Protein AF-A0A3R9S5G1-F1 (afdb_monomer)

Sequence (170 aa):
MTEALTVLGGITAEQFLTEYWQKKPLLVRNAMPEIVGMLEPNDVKELALEDHVTARLIRQKDKNPNEWHVKSSPLTKGDFQKLPKLWTLLVQAVDHYSFDIAELWKKFPFIPQWRRDDIMVSYAPKGGSVGKHFDFYDVFLVQGYGHRRWQLGQMCDASTEFVPNQPLKL

pLDDT: mean 93.71, std 6.05, range [59.12, 98.38]

Radius of gyration: 17.28 Å; Cα contacts (8 Å, |Δi|>4): 231; chains: 1; bounding box: 40×27×51 Å

Structure (mmCIF, N/CA/C/O backbone):
data_AF-A0A3R9S5G1-F1
#
_entry.id   AF-A0A3R9S5G1-F1
#
loop_
_atom_site.group_PDB
_atom_site.id
_atom_site.type_symbol
_atom_site.label_atom_id
_atom_site.label_alt_id
_atom_site.label_comp_id
_atom_site.label_asym_id
_atom_site.label_entity_id
_atom_site.label_seq_id
_atom_site.pdbx_PDB_ins_code
_atom_site.Cartn_x
_atom_site.Cartn_y
_atom_site.Cartn_z
_atom_site.occupancy
_atom_site.B_iso_or_equiv
_atom_site.auth_seq_id
_atom_site.auth_comp_id
_atom_site.auth_asym_id
_atom_site.auth_atom_id
_atom_site.pdbx_PDB_model_num
ATOM 1 N N . MET A 1 1 ? -13.506 -1.877 23.856 1.00 62.59 1 MET A N 1
ATOM 2 C CA . MET A 1 1 ? -12.635 -0.778 23.389 1.00 62.59 1 MET A CA 1
ATOM 3 C C . MET A 1 1 ? -13.453 0.483 23.137 1.00 62.59 1 MET A C 1
ATOM 5 O O . MET A 1 1 ? -13.544 0.965 22.022 1.00 62.59 1 MET A O 1
ATOM 9 N N . THR A 1 2 ? -13.975 1.086 24.205 1.00 78.62 2 THR A N 1
ATOM 10 C CA . THR A 1 2 ? -14.805 2.304 24.141 1.00 78.62 2 THR A CA 1
ATOM 11 C C . THR A 1 2 ? -14.031 3.582 23.799 1.00 78.62 2 THR A C 1
ATOM 13 O O . THR A 1 2 ? -14.627 4.653 23.748 1.00 78.62 2 THR A O 1
ATOM 16 N N . GLU A 1 3 ? -1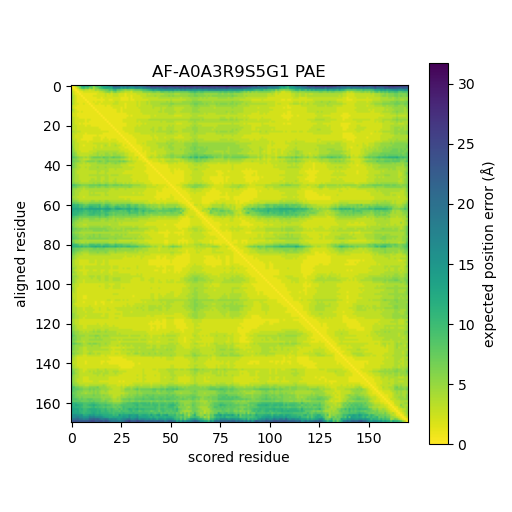2.714 3.501 23.610 1.00 89.75 3 GLU A N 1
ATOM 17 C CA . GLU A 1 3 ? -11.875 4.647 23.277 1.00 89.75 3 GLU A CA 1
ATOM 18 C C . GLU A 1 3 ? -11.891 4.909 21.766 1.00 89.75 3 GLU A C 1
ATOM 20 O O . GLU A 1 3 ? -11.826 3.988 20.947 1.00 89.75 3 GLU A O 1
ATOM 25 N N . ALA A 1 4 ? -11.996 6.185 21.406 1.00 93.06 4 ALA A N 1
ATOM 26 C CA . ALA A 1 4 ? -11.914 6.639 20.029 1.00 93.06 4 ALA A CA 1
ATOM 27 C C . ALA A 1 4 ? -10.498 6.427 19.480 1.00 93.06 4 ALA A C 1
ATOM 29 O O . ALA A 1 4 ? -9.515 6.803 20.116 1.00 93.06 4 ALA A O 1
ATOM 30 N N . LEU A 1 5 ? -10.387 5.865 18.276 1.00 95.44 5 LEU A N 1
ATOM 31 C CA . LEU A 1 5 ? -9.094 5.594 17.651 1.00 95.44 5 LEU A CA 1
ATOM 32 C C . LEU A 1 5 ? -8.822 6.584 16.519 1.00 95.44 5 LEU A C 1
ATOM 34 O O . LEU A 1 5 ? -9.607 6.708 15.576 1.00 95.44 5 LEU A O 1
ATOM 38 N N . THR A 1 6 ? -7.667 7.253 16.566 1.00 94.12 6 THR A N 1
ATOM 39 C CA . THR A 1 6 ? -7.241 8.210 15.527 1.00 94.12 6 THR A CA 1
ATOM 40 C C . THR A 1 6 ? -7.171 7.563 14.146 1.00 94.12 6 THR A C 1
ATOM 42 O O . THR A 1 6 ? -7.627 8.159 13.171 1.00 94.12 6 THR A O 1
ATOM 45 N N . VAL A 1 7 ? -6.699 6.311 14.057 1.00 95.94 7 VAL A N 1
ATOM 46 C CA . VAL A 1 7 ? -6.634 5.572 12.782 1.00 95.94 7 VAL A CA 1
ATOM 47 C C . VAL A 1 7 ? -8.006 5.283 12.167 1.00 95.94 7 VAL A C 1
ATOM 49 O O . VAL A 1 7 ? -8.098 5.010 10.974 1.00 95.94 7 VAL A O 1
ATOM 52 N N . LEU A 1 8 ? -9.074 5.390 12.962 1.00 97.38 8 LEU A N 1
ATOM 53 C CA . LEU A 1 8 ? -10.463 5.248 12.530 1.00 97.38 8 LEU A CA 1
ATOM 54 C C . LEU A 1 8 ? -11.183 6.602 12.401 1.00 97.38 8 LEU A C 1
ATOM 56 O O . LEU A 1 8 ? -12.374 6.643 12.116 1.00 97.38 8 LEU A O 1
ATOM 60 N N . GLY A 1 9 ? -10.484 7.724 12.590 1.00 95.75 9 GLY A N 1
ATOM 61 C CA . GLY A 1 9 ? -11.076 9.059 12.483 1.00 95.75 9 GLY A CA 1
ATOM 62 C C . GLY A 1 9 ? -11.917 9.462 13.690 1.00 95.75 9 GLY A C 1
ATOM 63 O O . GLY A 1 9 ? -12.834 10.265 13.546 1.00 95.75 9 GLY A O 1
ATOM 64 N N . GLY A 1 10 ? -11.615 8.913 14.869 1.00 95.75 10 GLY A N 1
ATOM 65 C CA . GLY A 1 10 ? -12.278 9.279 16.122 1.00 95.75 10 GLY A CA 1
ATOM 66 C C . GLY A 1 10 ? -13.523 8.455 16.462 1.00 95.75 10 GLY A C 1
ATOM 67 O O . GLY A 1 10 ? -14.193 8.767 17.441 1.00 95.75 10 GLY A O 1
ATOM 68 N N . ILE A 1 11 ? -13.826 7.399 15.699 1.00 97.44 11 ILE A N 1
ATOM 69 C CA . ILE A 1 11 ? -14.819 6.387 16.096 1.00 97.44 11 ILE A CA 1
ATOM 70 C C . ILE A 1 11 ? -14.158 5.283 16.925 1.00 97.44 11 ILE A C 1
ATOM 72 O O . ILE A 1 11 ? -12.937 5.087 16.870 1.00 97.44 11 ILE A O 1
ATOM 76 N N . THR A 1 12 ? -14.961 4.550 17.695 1.00 97.69 12 THR A N 1
ATOM 77 C CA . THR A 1 12 ? -14.460 3.396 18.451 1.00 97.69 12 THR A CA 1
ATOM 78 C C . THR A 1 12 ? -14.262 2.182 17.547 1.00 97.69 12 THR A C 1
ATOM 80 O O . THR A 1 12 ? -14.821 2.081 16.448 1.00 97.69 12 THR A O 1
ATOM 83 N N . ALA A 1 13 ? -13.494 1.211 18.035 1.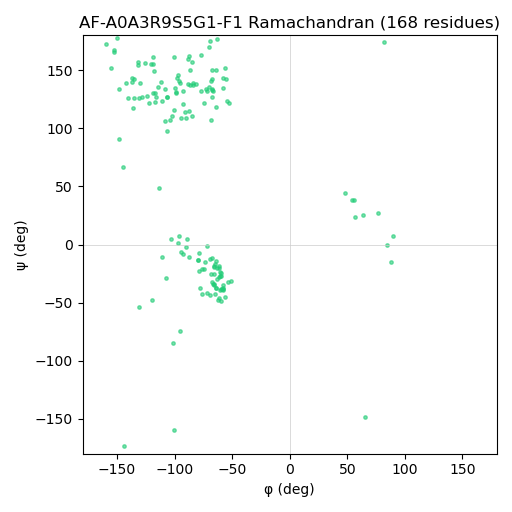00 97.44 13 ALA A N 1
ATOM 84 C CA . ALA A 1 13 ? -13.345 -0.069 17.357 1.00 97.44 13 ALA A CA 1
ATOM 85 C C . ALA A 1 13 ? -14.690 -0.805 17.189 1.00 97.44 13 ALA A C 1
ATOM 87 O O . ALA A 1 13 ? -14.929 -1.396 16.140 1.00 97.44 13 ALA A O 1
ATOM 88 N N . GLU A 1 14 ? -15.594 -0.752 18.175 1.00 97.56 14 GLU A N 1
ATOM 89 C CA . GLU A 1 14 ? -16.915 -1.393 18.075 1.00 97.56 14 GLU A CA 1
ATOM 90 C C . GLU A 1 14 ? -17.766 -0.763 16.980 1.00 97.56 14 GLU A C 1
ATOM 92 O O . GLU A 1 14 ? -18.406 -1.488 16.219 1.00 97.56 14 GLU A O 1
ATOM 97 N N . GLN A 1 15 ? -17.759 0.568 16.878 1.00 97.88 15 GLN A N 1
ATOM 98 C CA . GLN A 1 15 ? -18.467 1.278 15.814 1.00 97.88 15 GLN A CA 1
ATOM 99 C C . GLN A 1 15 ? -17.911 0.880 14.445 1.00 97.88 15 GLN A C 1
ATOM 101 O O . GLN A 1 15 ? -18.674 0.528 13.547 1.00 97.88 15 GLN A O 1
ATOM 106 N N . PHE A 1 16 ? -16.584 0.839 14.297 1.00 98.19 16 PHE A N 1
ATOM 107 C CA . PHE A 1 16 ? -15.948 0.407 13.054 1.00 98.19 16 PHE A CA 1
ATOM 108 C C . PHE A 1 16 ? -16.312 -1.030 12.662 1.00 98.19 16 PHE A C 1
ATOM 110 O O . PHE A 1 16 ? -16.720 -1.272 11.525 1.00 98.19 16 PHE A O 1
ATOM 117 N N . LEU A 1 17 ? -16.220 -1.976 13.599 1.00 97.69 17 LEU A N 1
ATOM 118 C CA . LEU A 1 17 ? -16.552 -3.383 13.356 1.00 97.69 17 LEU A CA 1
ATOM 119 C C . LEU A 1 17 ? -18.048 -3.587 13.067 1.00 97.69 17 LEU A C 1
ATOM 121 O O . LEU A 1 17 ? -18.421 -4.438 12.261 1.00 97.69 17 LEU A O 1
ATOM 125 N N . THR A 1 18 ? -18.914 -2.794 13.700 1.00 97.81 18 THR A N 1
ATOM 126 C CA . THR A 1 18 ? -20.367 -2.889 13.522 1.00 97.81 18 THR A CA 1
ATOM 127 C C . THR A 1 18 ? -20.824 -2.250 12.217 1.00 97.81 18 THR A C 1
ATOM 129 O O . THR A 1 18 ? -21.727 -2.780 11.572 1.00 97.81 18 THR A O 1
ATOM 132 N N . GLU A 1 19 ? -20.224 -1.143 11.787 1.00 98.00 19 GLU A N 1
ATOM 133 C CA . GLU A 1 19 ? -20.754 -0.353 10.673 1.00 98.00 19 GLU A CA 1
ATOM 134 C C . GLU A 1 19 ? -19.944 -0.458 9.375 1.00 98.00 19 GLU A C 1
ATOM 136 O O . GLU A 1 19 ? -20.533 -0.318 8.304 1.00 98.00 19 GLU A O 1
ATOM 141 N N . TYR A 1 20 ? -18.631 -0.708 9.436 1.00 97.94 20 TYR A N 1
ATOM 142 C CA . TYR A 1 20 ? -17.728 -0.574 8.282 1.00 97.94 20 TYR A CA 1
ATOM 143 C C . TYR A 1 20 ? -17.023 -1.873 7.897 1.00 97.94 20 TYR A C 1
ATOM 145 O O . TYR A 1 20 ? -17.020 -2.224 6.716 1.00 97.94 20 TYR A O 1
ATOM 153 N N . TRP A 1 21 ? -16.446 -2.588 8.868 1.00 97.50 21 TRP A N 1
ATOM 154 C CA . TRP A 1 21 ? -15.661 -3.801 8.614 1.00 97.50 21 TRP A CA 1
ATOM 155 C C . TRP A 1 21 ? -16.464 -4.830 7.810 1.00 97.50 21 TRP A C 1
ATOM 157 O O . TRP A 1 21 ? -17.560 -5.213 8.224 1.00 97.50 21 TRP A O 1
ATOM 167 N N . GLN A 1 22 ? -15.933 -5.251 6.655 1.00 95.56 22 GLN A N 1
ATOM 168 C CA . GLN A 1 22 ? -16.597 -6.150 5.698 1.00 95.56 22 GLN A CA 1
ATOM 169 C C . GLN A 1 22 ? -17.966 -5.675 5.174 1.00 95.56 22 GLN A C 1
ATOM 171 O O . GLN A 1 22 ? -18.790 -6.489 4.760 1.00 95.56 22 GLN A O 1
ATOM 176 N N . LYS A 1 23 ? -18.243 -4.362 5.200 1.00 95.25 23 LYS A N 1
ATOM 177 C CA . LYS A 1 23 ? -19.542 -3.791 4.791 1.00 95.25 23 LYS A CA 1
ATOM 178 C C . LYS A 1 23 ? -19.406 -2.630 3.818 1.00 95.25 23 LYS A C 1
ATOM 180 O O . LYS A 1 23 ? -20.049 -2.634 2.772 1.00 95.25 23 LYS A O 1
ATOM 185 N N . LYS A 1 24 ? -18.616 -1.613 4.170 1.00 95.50 24 LYS A N 1
ATOM 186 C CA . LYS A 1 24 ? -18.464 -0.387 3.370 1.00 95.50 24 LYS A CA 1
ATOM 187 C C . LYS A 1 24 ? -17.120 0.299 3.639 1.00 95.50 24 LYS A C 1
ATOM 189 O O . LYS A 1 24 ? -16.600 0.200 4.749 1.00 95.50 24 LYS A O 1
ATOM 194 N N . PRO A 1 25 ? -16.567 1.035 2.659 1.00 96.88 25 PRO A N 1
ATOM 195 C CA . PRO A 1 25 ? -15.307 1.750 2.832 1.00 96.88 25 PRO A CA 1
ATOM 196 C C . PRO A 1 25 ? -15.429 2.910 3.832 1.00 96.88 25 PRO A C 1
ATOM 198 O O . PRO A 1 25 ? -16.475 3.554 3.939 1.00 96.88 25 PRO A O 1
ATOM 201 N N . LEU A 1 26 ? -14.322 3.218 4.512 1.00 97.62 26 LEU A N 1
ATOM 202 C CA . LEU A 1 26 ? -14.163 4.379 5.389 1.00 97.62 26 LEU A CA 1
ATOM 203 C C . LEU A 1 26 ? -12.956 5.206 4.926 1.00 97.62 26 LEU A C 1
ATOM 205 O O . LEU A 1 26 ? -11.858 4.674 4.780 1.00 97.62 26 LEU A O 1
ATOM 209 N N . LEU A 1 27 ? -13.148 6.512 4.717 1.00 97.81 27 LEU A N 1
ATOM 210 C CA . LEU A 1 27 ? -12.057 7.451 4.449 1.00 97.81 27 LEU A CA 1
ATOM 211 C C . LEU A 1 27 ? -11.721 8.224 5.722 1.00 97.81 27 LEU A C 1
ATOM 213 O O . LEU A 1 27 ? -12.517 9.043 6.177 1.00 97.81 27 LEU A O 1
ATOM 217 N N . VAL A 1 28 ? -10.505 8.034 6.227 1.00 97.81 28 VAL A N 1
ATOM 218 C CA . VAL A 1 28 ? -9.974 8.788 7.366 1.00 97.81 28 VAL A CA 1
ATOM 219 C C . VAL A 1 28 ? -8.863 9.715 6.885 1.00 97.81 28 VAL A C 1
ATOM 221 O O . VAL A 1 28 ? -7.889 9.277 6.273 1.00 97.81 28 VAL A O 1
ATOM 224 N N . ARG A 1 29 ? -9.000 11.0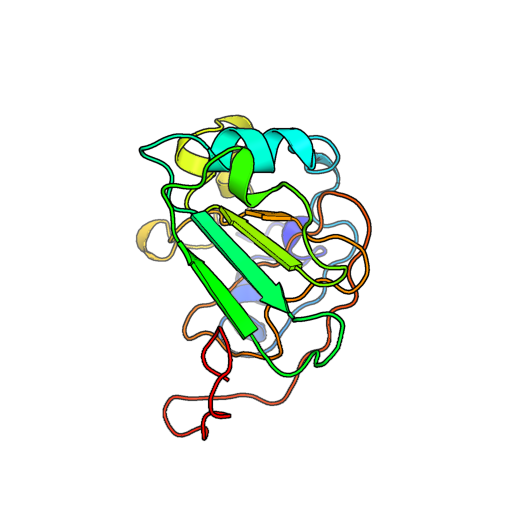18 7.144 1.00 96.50 29 ARG A N 1
ATOM 225 C CA . ARG A 1 29 ? -7.956 12.002 6.829 1.00 96.50 29 ARG A CA 1
ATOM 226 C C . ARG A 1 29 ? -6.997 12.126 8.005 1.00 96.50 29 ARG A C 1
ATOM 228 O O . ARG A 1 29 ? -7.444 12.203 9.141 1.00 96.50 29 ARG A O 1
ATOM 235 N N . ASN A 1 30 ? -5.700 12.205 7.707 1.00 94.25 30 ASN A N 1
ATOM 236 C CA . ASN A 1 30 ? -4.644 12.372 8.708 1.00 94.25 30 ASN A CA 1
ATOM 237 C C . ASN A 1 30 ? -4.647 11.277 9.799 1.00 94.25 30 ASN A C 1
ATOM 239 O O . ASN A 1 30 ? -4.418 11.558 10.970 1.00 94.25 30 ASN A O 1
ATOM 243 N N . ALA A 1 31 ? -4.938 10.032 9.403 1.00 95.69 31 ALA A N 1
ATOM 244 C CA . ALA A 1 31 ? -5.036 8.884 10.306 1.00 95.69 31 ALA A CA 1
ATOM 245 C C . ALA A 1 31 ? -3.691 8.505 10.954 1.00 95.69 31 ALA A C 1
ATOM 247 O O . ALA A 1 31 ? -3.666 8.041 12.092 1.00 95.69 31 ALA A O 1
ATOM 248 N N . MET A 1 32 ? -2.594 8.665 10.203 1.00 94.94 32 MET A N 1
ATOM 249 C CA . MET A 1 32 ? -1.249 8.193 10.555 1.00 94.94 32 MET A CA 1
ATOM 250 C C . MET A 1 32 ? -0.171 9.177 10.058 1.00 94.94 32 MET A C 1
ATOM 252 O O . MET A 1 32 ? 0.554 8.857 9.119 1.00 94.94 32 MET A O 1
ATOM 256 N N . PRO A 1 33 ? -0.084 10.407 10.600 1.00 92.88 33 PRO A N 1
ATOM 257 C CA . PRO A 1 33 ? 0.918 11.392 10.172 1.00 92.88 33 PRO A CA 1
ATOM 258 C C . PRO A 1 33 ? 2.368 10.920 10.367 1.00 92.88 33 PRO A C 1
ATOM 260 O O . PRO A 1 33 ? 3.250 11.332 9.621 1.00 92.88 33 PRO A O 1
ATOM 263 N N . GLU A 1 34 ? 2.613 10.037 11.334 1.00 92.12 34 GLU A N 1
ATOM 264 C CA . GLU A 1 34 ? 3.932 9.479 11.646 1.00 92.12 34 GLU A CA 1
ATOM 265 C C . GLU A 1 34 ? 4.556 8.645 10.520 1.00 92.12 34 GLU A C 1
ATOM 267 O O . GLU A 1 34 ? 5.767 8.470 10.514 1.00 92.12 34 GLU A O 1
ATOM 272 N N . ILE A 1 35 ? 3.767 8.150 9.559 1.00 92.56 35 ILE A N 1
ATOM 273 C CA . ILE A 1 35 ? 4.293 7.331 8.455 1.00 92.56 35 ILE A CA 1
ATOM 274 C C . ILE A 1 35 ? 5.077 8.159 7.422 1.00 92.56 35 ILE A C 1
ATOM 276 O O . ILE A 1 35 ? 5.798 7.614 6.584 1.00 92.56 35 ILE A O 1
ATOM 280 N N . VAL A 1 36 ? 4.937 9.488 7.458 1.00 90.31 36 VAL A N 1
ATOM 281 C CA . VAL A 1 36 ? 5.655 10.392 6.557 1.00 90.31 36 VAL A CA 1
ATOM 282 C C . VAL A 1 36 ? 7.154 10.292 6.835 1.00 90.31 36 VAL A C 1
ATOM 284 O O . VAL A 1 36 ? 7.614 10.610 7.926 1.00 90.31 36 VAL A O 1
ATOM 287 N N . GLY A 1 37 ? 7.917 9.873 5.825 1.00 85.94 37 GLY A N 1
ATOM 288 C CA . GLY A 1 37 ? 9.373 9.735 5.913 1.00 85.94 37 GLY A CA 1
ATOM 289 C C . GLY A 1 37 ? 9.871 8.416 6.512 1.00 85.94 37 GLY A C 1
ATOM 290 O O . GLY A 1 37 ? 11.077 8.226 6.558 1.00 85.94 37 GLY A O 1
ATOM 291 N N . MET A 1 38 ? 8.989 7.490 6.920 1.00 91.81 38 MET A N 1
ATOM 292 C CA . MET A 1 38 ? 9.413 6.148 7.368 1.00 91.81 38 MET A CA 1
ATOM 293 C C . MET A 1 38 ? 9.998 5.299 6.230 1.00 91.81 38 MET A C 1
ATOM 295 O O . MET A 1 38 ? 10.858 4.460 6.468 1.00 91.81 38 MET A O 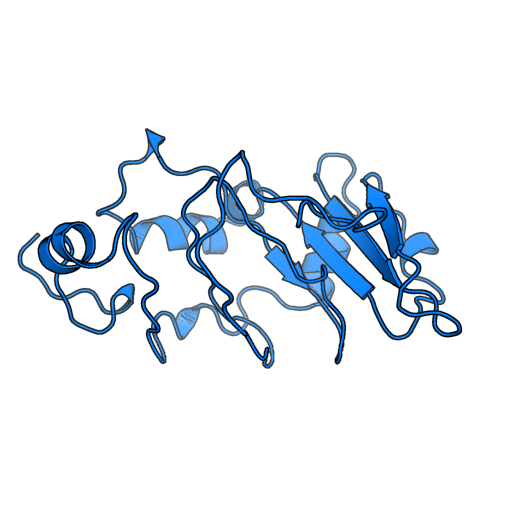1
ATOM 299 N N . LEU A 1 39 ? 9.503 5.494 5.004 1.00 91.56 39 LEU A N 1
ATOM 300 C CA . LEU A 1 39 ? 10.011 4.856 3.791 1.00 91.56 39 LEU A CA 1
ATOM 301 C C . LEU A 1 39 ? 9.998 5.852 2.637 1.00 91.56 39 LEU A C 1
ATOM 303 O O . LEU A 1 39 ? 8.954 6.420 2.291 1.00 91.56 39 LEU A O 1
ATOM 307 N N . GLU A 1 40 ? 11.149 6.014 2.003 1.00 94.12 40 GLU A N 1
ATOM 308 C CA . GLU A 1 40 ? 11.315 6.790 0.789 1.00 94.12 40 GLU A CA 1
ATOM 309 C C . GLU A 1 40 ? 11.375 5.890 -0.457 1.00 94.12 40 GLU A C 1
ATOM 311 O O . GLU A 1 40 ? 11.646 4.688 -0.386 1.00 94.12 40 GLU A O 1
ATOM 316 N N . PRO A 1 41 ? 11.140 6.452 -1.656 1.00 95.00 41 PRO A N 1
ATOM 317 C CA . PRO A 1 41 ? 11.225 5.704 -2.907 1.00 95.00 41 PRO A CA 1
ATOM 318 C C . PRO A 1 41 ? 12.510 4.897 -3.139 1.00 95.00 41 PRO A C 1
ATOM 320 O O . PRO A 1 41 ? 12.465 3.893 -3.856 1.00 95.00 41 PRO A O 1
ATOM 323 N N . ASN A 1 42 ? 13.651 5.356 -2.616 1.00 95.69 42 ASN A N 1
ATOM 324 C CA . ASN A 1 42 ? 14.921 4.649 -2.768 1.00 95.69 42 ASN A CA 1
ATOM 325 C C . ASN A 1 42 ? 14.994 3.436 -1.836 1.00 95.69 42 ASN A C 1
ATOM 327 O O . ASN A 1 42 ? 15.328 2.363 -2.329 1.00 95.69 42 ASN A O 1
ATOM 331 N N . ASP A 1 43 ? 14.553 3.557 -0.582 1.00 95.50 43 ASP A N 1
ATOM 332 C CA . ASP A 1 43 ? 14.508 2.444 0.379 1.00 95.50 43 ASP A CA 1
ATOM 333 C C . ASP A 1 43 ? 13.685 1.270 -0.169 1.00 95.50 43 ASP A C 1
ATOM 335 O O . ASP A 1 43 ? 14.117 0.120 -0.156 1.00 95.50 43 ASP A O 1
ATOM 339 N N . VAL A 1 44 ? 12.515 1.564 -0.754 1.00 96.81 44 VAL A N 1
ATOM 340 C CA . VAL A 1 44 ? 11.635 0.537 -1.344 1.00 96.81 44 VAL A CA 1
ATOM 341 C C . VAL A 1 44 ? 12.299 -0.158 -2.537 1.00 96.81 44 VAL A C 1
ATOM 343 O O . VAL A 1 44 ? 12.130 -1.362 -2.731 1.00 96.81 44 VAL A O 1
ATOM 346 N N . LYS A 1 45 ? 13.053 0.582 -3.361 1.00 96.94 45 LYS A N 1
ATOM 347 C CA . LYS A 1 45 ? 13.796 -0.004 -4.488 1.00 96.94 45 LYS A CA 1
ATOM 348 C C . LYS A 1 45 ? 14.947 -0.870 -4.012 1.00 96.94 45 LYS A C 1
ATOM 350 O O . LYS A 1 45 ? 15.151 -1.926 -4.595 1.00 96.94 45 LYS A O 1
ATOM 355 N N . GLU A 1 46 ? 15.700 -0.404 -3.023 1.00 96.94 46 GLU A N 1
ATOM 356 C CA . GLU A 1 46 ? 16.838 -1.130 -2.466 1.00 96.94 46 GLU A CA 1
ATOM 357 C C . GLU A 1 46 ? 16.375 -2.440 -1.836 1.00 96.94 46 GLU A C 1
ATOM 359 O O . GLU A 1 46 ? 16.876 -3.492 -2.221 1.00 96.94 46 GLU A O 1
ATOM 364 N N . LEU A 1 47 ? 15.325 -2.402 -1.011 1.00 97.25 47 LEU A N 1
ATOM 365 C CA . LEU A 1 47 ? 14.738 -3.606 -0.424 1.00 97.25 47 LEU A CA 1
ATOM 366 C C . LEU A 1 47 ? 14.264 -4.604 -1.494 1.00 97.25 47 LEU A C 1
ATOM 368 O O . LEU A 1 47 ? 14.438 -5.808 -1.352 1.00 97.25 47 LEU A O 1
ATOM 372 N N . ALA A 1 48 ? 13.704 -4.120 -2.605 1.00 97.88 48 ALA A N 1
ATOM 373 C CA . ALA A 1 48 ? 13.235 -4.981 -3.690 1.00 97.88 48 ALA A CA 1
ATOM 374 C C . ALA A 1 48 ? 14.352 -5.697 -4.476 1.00 97.88 48 ALA A C 1
ATOM 376 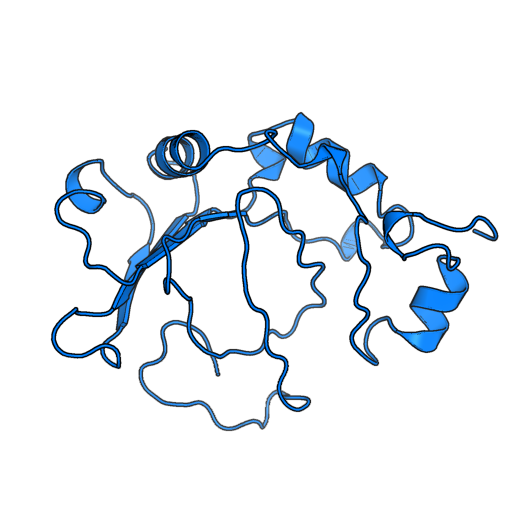O O . ALA A 1 48 ? 14.040 -6.570 -5.290 1.00 97.88 48 ALA A O 1
ATOM 377 N N . LEU A 1 49 ? 15.619 -5.304 -4.294 1.00 97.81 49 LEU A N 1
ATOM 378 C CA . LEU A 1 49 ? 16.786 -5.946 -4.910 1.00 97.81 49 LEU A CA 1
ATOM 379 C C . LEU A 1 49 ? 17.332 -7.116 -4.083 1.00 97.81 49 LEU A C 1
ATOM 381 O O . LEU A 1 49 ? 18.187 -7.843 -4.584 1.00 97.81 49 LEU A O 1
ATOM 385 N N . GLU A 1 50 ? 16.869 -7.290 -2.846 1.00 97.62 50 GLU A N 1
ATOM 386 C CA . GLU A 1 50 ? 17.303 -8.374 -1.968 1.00 97.62 50 GLU A CA 1
ATOM 387 C C . GLU A 1 50 ? 16.725 -9.726 -2.421 1.00 97.62 50 GLU A C 1
ATOM 389 O O . GLU A 1 50 ? 15.527 -9.857 -2.682 1.00 97.62 50 GLU A O 1
ATOM 394 N N . ASP A 1 51 ? 17.564 -10.765 -2.465 1.00 93.94 51 ASP A N 1
ATOM 395 C CA . ASP A 1 51 ? 17.211 -12.075 -3.046 1.00 93.94 51 ASP A CA 1
ATOM 396 C C . ASP A 1 51 ? 16.033 -12.775 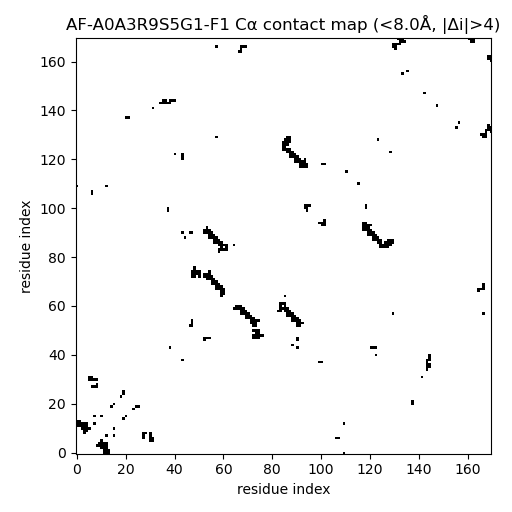-2.347 1.00 93.94 51 ASP A C 1
ATOM 398 O O . ASP A 1 51 ? 15.314 -13.569 -2.954 1.00 93.94 51 ASP A O 1
ATOM 402 N N . HIS A 1 52 ? 15.836 -12.494 -1.060 1.00 94.56 52 HIS A N 1
ATOM 403 C CA . HIS A 1 52 ? 14.832 -13.128 -0.207 1.00 94.56 52 HIS A CA 1
ATOM 404 C C . HIS A 1 52 ? 13.543 -12.302 -0.077 1.00 94.56 52 HIS A C 1
ATOM 406 O O . HIS A 1 52 ? 12.621 -12.710 0.632 1.00 94.56 52 HIS A O 1
ATOM 412 N N . VAL A 1 53 ? 13.468 -11.150 -0.751 1.00 97.06 53 VAL A N 1
ATOM 413 C CA . VAL A 1 53 ? 12.310 -10.257 -0.720 1.00 97.06 53 VAL A CA 1
ATOM 414 C C . VAL A 1 53 ? 11.363 -10.578 -1.876 1.00 97.06 53 VAL A C 1
ATOM 416 O O . VAL A 1 53 ? 11.748 -10.702 -3.044 1.00 97.06 53 VAL A O 1
ATOM 419 N N . THR A 1 54 ? 10.071 -10.688 -1.565 1.00 98.06 54 THR A N 1
ATOM 420 C CA . THR A 1 54 ? 9.035 -10.858 -2.590 1.00 98.06 54 THR A CA 1
ATOM 421 C C . THR A 1 54 ? 8.626 -9.496 -3.136 1.00 98.06 54 THR A C 1
ATOM 423 O O . THR A 1 54 ? 7.965 -8.711 -2.457 1.00 98.06 54 THR A O 1
ATOM 426 N N . ALA A 1 55 ? 8.982 -9.225 -4.391 1.00 98.06 55 ALA A N 1
ATOM 427 C CA . ALA A 1 55 ? 8.663 -7.968 -5.058 1.00 98.06 55 ALA A CA 1
ATOM 428 C C . ALA A 1 55 ? 8.064 -8.193 -6.450 1.00 98.06 55 ALA A C 1
ATOM 430 O O . ALA A 1 55 ? 8.308 -9.207 -7.105 1.00 98.06 55 ALA A O 1
ATOM 431 N N . ARG A 1 56 ? 7.271 -7.231 -6.925 1.00 97.75 56 ARG A N 1
ATOM 432 C CA . ARG A 1 56 ? 6.709 -7.212 -8.281 1.00 97.75 56 ARG A CA 1
ATOM 433 C C . ARG A 1 56 ? 6.855 -5.829 -8.895 1.00 97.75 56 ARG A C 1
ATOM 435 O O . ARG A 1 56 ? 6.393 -4.840 -8.335 1.00 97.75 56 ARG A O 1
ATOM 442 N N . LEU A 1 57 ? 7.450 -5.773 -10.079 1.00 97.81 57 LEU A N 1
ATOM 443 C CA . LEU A 1 57 ? 7.551 -4.578 -10.904 1.00 97.81 57 LEU A CA 1
ATOM 444 C C . LEU A 1 57 ? 6.557 -4.673 -12.065 1.00 97.81 57 LEU A C 1
ATOM 446 O O . LEU A 1 57 ? 6.759 -5.430 -13.020 1.00 97.81 57 LEU A O 1
ATOM 450 N N . ILE A 1 58 ? 5.495 -3.878 -11.975 1.00 97.00 58 ILE A N 1
ATOM 451 C CA . ILE A 1 58 ? 4.412 -3.784 -12.956 1.00 97.00 58 ILE A CA 1
ATOM 452 C C . ILE A 1 58 ? 4.674 -2.574 -13.850 1.00 97.00 58 ILE A C 1
ATOM 454 O O . ILE A 1 58 ? 4.973 -1.488 -13.358 1.00 97.00 58 ILE A O 1
ATOM 458 N N . ARG A 1 59 ? 4.593 -2.749 -15.168 1.00 95.81 59 ARG A N 1
ATOM 459 C CA . ARG A 1 59 ? 4.947 -1.738 -16.174 1.00 95.81 59 ARG A CA 1
ATOM 460 C C . ARG A 1 59 ? 3.903 -1.702 -17.283 1.00 95.81 59 ARG A C 1
ATOM 462 O O . ARG A 1 59 ? 3.428 -2.751 -17.704 1.00 95.81 59 ARG A O 1
ATOM 469 N N . GLN A 1 60 ? 3.605 -0.511 -17.792 1.00 94.25 60 GLN A N 1
ATOM 470 C CA . GLN A 1 60 ? 2.801 -0.317 -19.001 1.00 94.25 60 GLN A CA 1
ATOM 471 C C . GLN A 1 60 ? 3.692 0.250 -20.108 1.00 94.25 60 GLN A C 1
ATOM 473 O O . GLN A 1 60 ? 4.544 1.103 -19.847 1.00 94.25 60 GLN A O 1
ATOM 478 N N . LYS A 1 61 ? 3.521 -0.203 -21.354 1.00 90.00 61 LYS A N 1
ATOM 479 C CA . LYS A 1 61 ? 4.298 0.344 -22.478 1.00 90.00 61 LYS A CA 1
ATOM 480 C C . LYS A 1 61 ? 3.867 1.776 -22.795 1.00 90.00 61 LYS A C 1
ATOM 482 O O . LYS A 1 61 ? 2.684 2.043 -22.974 1.00 90.00 61 LYS A O 1
ATOM 487 N N . ASP A 1 62 ? 4.829 2.674 -23.013 1.00 89.75 62 ASP A N 1
ATOM 488 C CA . ASP A 1 62 ? 4.538 4.082 -23.340 1.00 89.75 62 ASP A CA 1
ATOM 489 C C . ASP A 1 62 ? 3.676 4.248 -24.606 1.00 89.75 62 ASP A C 1
ATOM 491 O O . ASP A 1 62 ? 2.841 5.146 -24.677 1.00 89.75 62 ASP A O 1
ATOM 495 N N . LYS A 1 63 ? 3.863 3.377 -25.609 1.00 90.38 63 LYS A N 1
ATOM 496 C CA . LYS A 1 63 ? 3.094 3.403 -26.867 1.00 90.38 63 LYS A CA 1
ATOM 497 C C . LYS A 1 63 ? 1.698 2.784 -26.744 1.00 90.38 63 LYS A C 1
ATOM 499 O O . LYS A 1 63 ? 0.845 3.072 -27.575 1.00 90.38 63 LYS A O 1
ATOM 504 N N . ASN A 1 64 ? 1.482 1.918 -25.756 1.00 88.81 64 ASN A N 1
ATOM 505 C CA . ASN A 1 64 ? 0.207 1.249 -25.521 1.00 88.81 64 ASN A CA 1
ATOM 506 C C . ASN A 1 64 ? 0.022 0.995 -24.016 1.00 88.81 64 ASN A C 1
ATOM 508 O O . ASN A 1 64 ? 0.425 -0.059 -23.518 1.00 88.81 64 ASN A O 1
ATOM 512 N N . PRO A 1 65 ? -0.601 1.938 -23.289 1.00 85.44 65 PRO A N 1
ATOM 513 C CA . PRO A 1 65 ? -0.803 1.808 -21.850 1.00 85.44 65 PRO A CA 1
ATOM 514 C C . PRO A 1 65 ? -1.667 0.610 -21.435 1.00 85.44 65 PRO A C 1
ATOM 516 O O . PRO A 1 65 ? -1.610 0.198 -20.284 1.00 85.44 65 PRO A O 1
ATOM 519 N N . ASN A 1 66 ? -2.454 0.023 -22.341 1.00 86.56 66 ASN A N 1
ATOM 520 C CA . ASN A 1 66 ? -3.257 -1.165 -22.030 1.00 86.56 66 ASN A CA 1
ATOM 521 C C . ASN A 1 66 ? -2.433 -2.461 -22.034 1.00 86.56 66 ASN A C 1
ATOM 523 O O . ASN A 1 66 ? -2.952 -3.516 -21.684 1.00 86.56 66 ASN A O 1
ATOM 527 N N . GLU A 1 67 ? -1.166 -2.398 -22.446 1.00 90.56 67 GLU A N 1
ATOM 528 C CA . GLU A 1 67 ? -0.273 -3.546 -22.442 1.00 90.56 67 GLU A CA 1
ATOM 529 C C . GLU A 1 67 ? 0.556 -3.578 -21.155 1.00 90.56 67 GLU A C 1
ATOM 531 O O . GLU A 1 67 ? 1.469 -2.765 -20.961 1.00 90.56 67 GLU A O 1
ATOM 536 N N . TRP A 1 68 ? 0.238 -4.543 -20.294 1.00 92.31 68 TRP A N 1
ATOM 537 C CA . TRP A 1 68 ? 0.858 -4.732 -18.989 1.00 92.31 68 TRP A CA 1
ATOM 538 C C . TRP A 1 68 ? 1.976 -5.769 -19.023 1.00 92.31 68 TRP A C 1
ATOM 540 O O . TRP A 1 68 ? 1.857 -6.822 -19.641 1.00 92.31 68 TRP A O 1
ATOM 550 N N . HIS A 1 69 ? 3.050 -5.481 -18.295 1.00 93.81 69 HIS A N 1
ATOM 551 C CA . HIS A 1 69 ? 4.186 -6.372 -18.093 1.00 93.81 69 HIS A CA 1
ATOM 552 C C . HIS A 1 69 ? 4.471 -6.486 -16.603 1.00 93.81 69 HIS A C 1
ATOM 554 O O . HIS A 1 69 ? 4.655 -5.472 -15.927 1.00 93.81 69 HIS A O 1
ATOM 560 N N . VAL A 1 70 ? 4.537 -7.713 -16.095 1.00 95.31 70 VAL A N 1
ATOM 561 C CA . VAL A 1 70 ? 4.841 -7.995 -14.690 1.00 95.31 70 VAL A CA 1
ATOM 562 C C . VAL A 1 70 ? 6.155 -8.755 -14.623 1.00 95.31 70 VAL A C 1
ATOM 564 O O . VAL A 1 70 ? 6.318 -9.779 -15.281 1.00 95.31 70 VAL A O 1
ATOM 567 N N . LYS A 1 71 ? 7.092 -8.257 -13.816 1.00 96.38 71 LYS A N 1
ATOM 568 C CA . LYS A 1 71 ? 8.283 -9.010 -13.417 1.00 96.38 71 LYS A CA 1
ATOM 569 C C . LYS A 1 71 ? 8.259 -9.211 -11.909 1.00 96.38 71 LYS A C 1
ATOM 571 O O . LYS A 1 71 ? 8.217 -8.225 -11.178 1.00 96.38 71 LYS A O 1
ATOM 576 N N . SER A 1 72 ? 8.297 -10.459 -11.468 1.00 96.50 72 SER A N 1
ATOM 577 C CA . SER A 1 72 ? 8.454 -10.811 -10.054 1.00 96.50 72 SER A CA 1
ATOM 578 C C . SER A 1 72 ? 9.932 -10.888 -9.671 1.00 96.50 72 SER A C 1
ATOM 580 O O . SER A 1 72 ? 10.789 -10.991 -10.554 1.00 96.50 72 SER A O 1
ATOM 582 N N . SER A 1 73 ? 10.224 -10.827 -8.372 1.00 95.94 73 SER A N 1
ATOM 583 C CA . SER A 1 73 ? 11.571 -11.033 -7.845 1.00 95.94 73 SER A CA 1
ATOM 584 C C . SER A 1 73 ? 12.147 -12.399 -8.272 1.00 95.94 73 SER A C 1
ATOM 586 O O . SER A 1 73 ? 11.381 -13.331 -8.542 1.00 95.94 73 SER A O 1
ATOM 588 N N . PRO A 1 74 ? 13.483 -12.520 -8.394 1.00 96.88 74 PRO A N 1
ATOM 589 C CA . PRO A 1 74 ? 14.497 -11.509 -8.070 1.00 96.88 74 PRO A CA 1
ATOM 590 C C . PRO A 1 74 ? 14.527 -10.339 -9.070 1.00 96.88 74 PRO A C 1
ATOM 592 O O . PRO A 1 74 ? 14.508 -10.521 -10.294 1.00 96.88 74 PRO A O 1
ATOM 595 N N . LEU A 1 75 ? 14.548 -9.113 -8.537 1.00 97.56 75 LEU A N 1
ATOM 596 C CA . LEU A 1 75 ? 14.734 -7.892 -9.320 1.00 97.56 75 LEU A CA 1
ATOM 597 C C . LEU A 1 75 ? 16.202 -7.479 -9.254 1.00 97.56 75 LEU A C 1
ATOM 599 O O . LEU A 1 75 ? 16.875 -7.642 -8.248 1.00 97.56 75 LEU A O 1
ATOM 603 N N . THR A 1 76 ? 16.701 -6.915 -10.344 1.00 97.19 76 THR A N 1
ATOM 604 C CA . THR A 1 76 ? 18.088 -6.465 -10.465 1.00 97.19 76 THR A CA 1
ATOM 605 C C . THR A 1 76 ? 18.128 -4.965 -10.711 1.00 97.19 76 THR A C 1
ATOM 607 O O . THR A 1 76 ? 17.165 -4.375 -11.203 1.00 97.19 76 THR A O 1
ATOM 610 N N . LYS A 1 77 ? 19.279 -4.326 -10.473 1.00 96.19 77 LYS A N 1
ATOM 611 C CA . LYS A 1 77 ? 19.471 -2.903 -10.813 1.00 96.19 77 LYS A CA 1
ATOM 612 C C . LYS A 1 77 ? 19.147 -2.607 -12.285 1.00 96.19 77 LYS A C 1
ATOM 614 O O . LYS A 1 77 ? 18.649 -1.528 -12.594 1.00 96.19 77 LYS A O 1
ATOM 619 N N . GLY A 1 78 ? 19.387 -3.573 -13.178 1.00 96.62 78 GLY A N 1
ATOM 620 C CA . GLY A 1 78 ? 19.054 -3.481 -14.601 1.00 96.62 78 GLY A CA 1
ATOM 621 C C . GLY A 1 78 ? 17.554 -3.347 -14.879 1.00 96.62 78 GLY A C 1
ATOM 622 O O . GLY A 1 78 ? 17.177 -2.667 -15.828 1.00 96.62 78 GLY A O 1
ATOM 623 N N . ASP A 1 79 ? 16.687 -3.902 -14.028 1.00 96.25 79 ASP A N 1
ATOM 624 C CA . ASP A 1 79 ? 15.230 -3.813 -14.200 1.00 96.25 79 ASP A CA 1
ATOM 625 C C . ASP A 1 79 ? 14.676 -2.408 -13.997 1.00 96.25 79 ASP A C 1
ATOM 627 O O . ASP A 1 79 ? 13.628 -2.076 -14.552 1.00 96.25 79 ASP A O 1
ATOM 631 N N . PHE A 1 80 ? 15.390 -1.589 -13.226 1.00 96.00 80 PHE A N 1
ATOM 632 C CA . PHE A 1 80 ? 15.046 -0.197 -12.957 1.00 96.00 80 PHE A CA 1
ATOM 633 C C . PHE A 1 80 ? 15.667 0.775 -13.969 1.00 96.00 80 PHE A C 1
ATOM 635 O O . PHE A 1 80 ? 15.406 1.979 -13.914 1.00 96.00 80 PHE A O 1
ATOM 642 N N . GLN A 1 81 ? 16.465 0.278 -14.919 1.00 94.25 81 GLN A N 1
ATOM 643 C CA . GLN A 1 81 ? 16.994 1.090 -16.007 1.00 94.25 81 GLN A CA 1
ATOM 644 C C . GLN A 1 81 ? 15.953 1.238 -17.117 1.00 94.25 81 GLN A C 1
ATOM 646 O O . GLN A 1 81 ? 15.303 0.274 -17.512 1.00 94.25 81 GLN A O 1
ATOM 651 N N . LYS A 1 82 ? 15.827 2.454 -17.666 1.00 90.12 82 LYS A N 1
ATOM 652 C CA . LYS A 1 82 ? 14.942 2.758 -18.809 1.00 90.12 82 LYS A CA 1
ATOM 653 C C . LYS A 1 82 ? 13.484 2.323 -18.582 1.00 90.12 82 LYS A C 1
ATOM 655 O O . LYS A 1 82 ? 12.825 1.845 -19.505 1.00 90.12 82 LYS A O 1
ATOM 660 N N . LEU A 1 83 ? 12.984 2.486 -17.356 1.00 94.81 83 LEU A N 1
ATOM 661 C CA . LEU A 1 83 ? 11.573 2.257 -17.057 1.00 94.81 83 LEU A CA 1
ATOM 662 C C . LEU A 1 83 ? 10.682 3.164 -17.927 1.00 94.81 83 LEU A C 1
ATOM 664 O O . LEU A 1 83 ? 11.053 4.317 -18.168 1.00 94.81 83 LEU A O 1
ATOM 668 N N . PRO A 1 84 ? 9.512 2.671 -18.378 1.00 94.81 84 PRO A N 1
ATOM 669 C CA . PRO A 1 84 ? 8.517 3.513 -19.040 1.00 94.81 84 PRO A CA 1
ATOM 670 C C . PRO A 1 84 ? 7.991 4.586 -18.077 1.00 94.81 84 PRO A C 1
ATOM 672 O O . PRO A 1 84 ? 8.331 4.603 -16.894 1.00 94.81 84 PRO A O 1
ATOM 675 N N . LYS A 1 85 ? 7.114 5.479 -18.540 1.00 95.12 85 LYS A N 1
ATOM 676 C CA . LYS A 1 85 ? 6.509 6.494 -17.658 1.00 95.12 85 LYS A CA 1
ATOM 677 C C . LYS A 1 85 ? 5.585 5.882 -16.606 1.00 95.12 85 LYS A C 1
ATOM 679 O O . LYS A 1 85 ? 5.489 6.397 -15.495 1.00 95.12 85 LYS A O 1
ATOM 684 N N . LEU A 1 86 ? 4.897 4.802 -16.968 1.00 96.50 86 LEU A N 1
ATOM 685 C CA . LEU A 1 86 ? 3.858 4.174 -16.163 1.00 96.50 86 LEU A CA 1
ATOM 686 C C . LEU A 1 86 ? 4.349 2.837 -15.611 1.00 96.50 86 LEU A C 1
ATOM 688 O O . LEU A 1 86 ? 4.463 1.845 -16.334 1.00 96.50 86 LEU A O 1
ATOM 692 N N . TRP A 1 87 ? 4.651 2.815 -14.318 1.00 97.12 87 TRP A N 1
ATOM 693 C CA . TRP A 1 87 ? 5.047 1.602 -13.614 1.00 97.12 87 TRP A CA 1
ATOM 694 C C . TRP A 1 87 ? 4.695 1.676 -12.131 1.00 97.12 87 TRP A C 1
ATOM 696 O O . TRP A 1 87 ? 4.333 2.728 -11.611 1.00 97.12 87 TRP A O 1
ATOM 706 N N . THR A 1 88 ? 4.758 0.551 -11.437 1.00 97.94 88 THR A N 1
ATOM 707 C CA . THR A 1 88 ? 4.597 0.459 -9.986 1.00 97.94 88 THR A CA 1
ATOM 708 C C . THR A 1 88 ? 5.449 -0.693 -9.475 1.00 97.94 88 THR A C 1
ATOM 710 O O . THR A 1 88 ? 5.450 -1.776 -10.059 1.00 97.94 88 THR A O 1
ATOM 713 N N . LEU A 1 89 ? 6.189 -0.446 -8.400 1.00 98.38 89 LEU A N 1
ATOM 714 C CA . LEU A 1 89 ? 6.902 -1.452 -7.627 1.00 98.38 89 LEU A CA 1
ATOM 715 C C . LEU A 1 89 ? 6.061 -1.799 -6.399 1.00 98.38 89 LEU A C 1
ATOM 717 O O . LEU A 1 89 ? 5.616 -0.899 -5.693 1.00 98.38 89 LEU A O 1
ATOM 721 N N . LEU A 1 90 ? 5.856 -3.088 -6.161 1.00 98.25 90 LEU A N 1
ATOM 722 C CA . LEU A 1 90 ? 5.203 -3.637 -4.978 1.00 98.25 90 LEU A CA 1
ATOM 723 C C . LEU A 1 90 ? 6.220 -4.497 -4.232 1.00 98.25 90 LEU A C 1
ATOM 725 O O . LEU A 1 90 ? 6.845 -5.351 -4.861 1.00 98.25 90 LEU A O 1
ATOM 729 N N . VAL A 1 91 ? 6.361 -4.294 -2.928 1.00 98.31 91 VAL A N 1
ATOM 730 C CA . VAL A 1 91 ? 7.204 -5.102 -2.041 1.00 98.31 91 VAL A CA 1
ATOM 731 C C . VAL A 1 91 ? 6.315 -5.654 -0.938 1.00 98.31 91 VAL A C 1
ATOM 733 O O . VAL A 1 91 ? 5.633 -4.884 -0.265 1.00 98.31 91 VAL A O 1
ATOM 736 N N . GLN A 1 92 ? 6.274 -6.977 -0.818 1.00 98.12 92 GLN A N 1
ATOM 737 C CA . GLN A 1 92 ? 5.448 -7.679 0.166 1.00 98.12 92 GLN A CA 1
ATOM 738 C C . GLN A 1 92 ? 6.173 -7.779 1.510 1.00 98.12 92 GLN A C 1
ATOM 740 O O . GLN A 1 92 ? 7.405 -7.742 1.544 1.00 98.12 92 GLN A O 1
ATOM 745 N N . ALA A 1 93 ? 5.405 -7.953 2.585 1.00 97.56 93 ALA A N 1
ATOM 746 C CA . ALA A 1 93 ? 5.889 -8.234 3.934 1.00 97.56 93 ALA A CA 1
ATOM 747 C C . ALA A 1 93 ? 7.022 -7.318 4.415 1.00 97.56 93 ALA A C 1
ATOM 749 O O . ALA A 1 93 ? 8.012 -7.769 4.991 1.00 97.56 93 ALA A O 1
ATOM 750 N N . VAL A 1 94 ? 6.896 -6.010 4.170 1.00 97.69 94 VAL A N 1
ATOM 751 C CA . VAL A 1 94 ? 7.925 -5.030 4.560 1.00 97.69 94 VAL A CA 1
ATOM 752 C C . VAL A 1 94 ? 8.063 -4.931 6.079 1.00 97.69 94 VAL A C 1
ATOM 754 O O . VAL A 1 94 ? 9.146 -4.638 6.586 1.00 97.69 94 VAL A O 1
ATOM 757 N N . ASP A 1 95 ? 7.007 -5.258 6.818 1.00 97.06 95 ASP A N 1
ATOM 758 C CA . ASP A 1 95 ? 7.028 -5.393 8.272 1.00 97.06 95 ASP A CA 1
ATOM 759 C C . ASP A 1 95 ? 7.983 -6.485 8.781 1.00 97.06 95 ASP A C 1
ATOM 761 O O . ASP A 1 95 ? 8.432 -6.410 9.920 1.00 97.06 95 ASP A O 1
ATOM 765 N N . HIS A 1 96 ? 8.389 -7.453 7.954 1.00 96.50 96 HIS A N 1
ATOM 766 C CA . HIS A 1 96 ? 9.427 -8.416 8.340 1.00 96.50 96 HIS A CA 1
ATOM 767 C C . HIS A 1 96 ? 10.846 -7.830 8.296 1.00 96.50 96 HIS A C 1
ATOM 769 O O . HIS A 1 96 ? 11.751 -8.366 8.935 1.00 96.50 96 HIS A O 1
ATOM 775 N N . TYR A 1 97 ? 11.048 -6.746 7.544 1.00 94.88 97 TYR A N 1
ATOM 776 C CA . TYR A 1 97 ? 12.368 -6.164 7.275 1.00 94.88 97 TYR A CA 1
ATOM 777 C C . TYR A 1 97 ? 12.577 -4.803 7.948 1.00 94.88 97 TYR A C 1
ATOM 779 O O . TYR A 1 97 ? 13.699 -4.304 7.981 1.00 94.88 97 TYR A O 1
ATOM 787 N N . SER A 1 98 ? 11.520 -4.200 8.501 1.00 94.44 98 SER A N 1
ATOM 788 C CA . SER A 1 98 ? 11.585 -2.923 9.213 1.00 94.44 98 SER A CA 1
ATOM 789 C C . SER A 1 98 ? 10.773 -2.963 10.505 1.00 94.44 98 SER A C 1
ATOM 791 O O . SER A 1 98 ? 9.547 -3.087 10.483 1.00 94.44 98 SER A O 1
ATOM 793 N N . PHE A 1 99 ? 11.461 -2.792 11.638 1.00 94.19 99 PHE A N 1
ATOM 794 C CA . PHE A 1 99 ? 10.819 -2.696 12.950 1.00 94.19 99 PHE A CA 1
ATOM 795 C C . PHE A 1 99 ? 9.848 -1.515 13.029 1.00 94.19 99 PHE A C 1
ATOM 797 O O . PHE A 1 99 ? 8.755 -1.671 13.567 1.00 94.19 99 PHE A O 1
ATOM 804 N N . ASP A 1 100 ? 10.195 -0.368 12.442 1.00 94.06 100 ASP A N 1
ATOM 805 C CA . ASP A 1 100 ? 9.334 0.820 12.454 1.00 94.06 100 ASP A CA 1
ATOM 806 C C . ASP A 1 100 ? 8.016 0.574 11.708 1.00 94.06 100 ASP A C 1
ATOM 808 O O . ASP A 1 100 ? 6.950 1.007 12.150 1.00 94.06 100 ASP A O 1
ATOM 812 N N . ILE A 1 101 ? 8.068 -0.179 10.604 1.00 95.62 101 ILE A N 1
ATOM 813 C CA . ILE A 1 101 ? 6.872 -0.579 9.856 1.00 95.62 101 ILE A CA 1
ATOM 814 C C . ILE A 1 101 ? 6.075 -1.636 10.625 1.00 95.62 101 ILE A C 1
ATOM 816 O O . ILE A 1 101 ? 4.854 -1.519 10.722 1.00 95.62 101 ILE A O 1
ATOM 820 N N . ALA A 1 102 ? 6.738 -2.619 11.240 1.00 96.12 102 ALA A N 1
ATOM 821 C CA . ALA A 1 102 ? 6.075 -3.629 12.068 1.00 96.12 102 ALA A CA 1
ATOM 822 C C . ALA A 1 102 ? 5.305 -3.013 13.249 1.00 96.12 102 ALA A C 1
ATOM 824 O O . ALA A 1 102 ? 4.197 -3.443 13.578 1.00 96.12 102 ALA A O 1
ATOM 825 N N . GLU A 1 103 ? 5.855 -1.965 13.866 1.00 95.69 103 GLU A N 1
ATOM 826 C CA . GLU A 1 103 ? 5.231 -1.239 14.975 1.00 95.69 103 GLU A CA 1
ATOM 827 C C . GLU A 1 103 ? 3.882 -0.605 14.596 1.00 95.69 103 GLU A C 1
ATOM 829 O O . GLU A 1 103 ? 3.015 -0.434 15.462 1.00 95.69 103 GLU A O 1
ATOM 834 N N . LEU A 1 104 ? 3.632 -0.337 13.307 1.00 95.31 104 LEU A N 1
ATOM 835 C CA . LEU A 1 104 ? 2.351 0.197 12.836 1.00 95.31 104 LEU A CA 1
ATOM 836 C C . LEU A 1 104 ? 1.175 -0.741 13.145 1.00 95.31 104 LEU A C 1
ATOM 838 O O . LEU A 1 104 ? 0.061 -0.262 13.382 1.00 95.31 104 LEU A O 1
ATOM 842 N N . TRP A 1 105 ? 1.404 -2.055 13.264 1.00 95.62 105 TRP A N 1
ATOM 843 C CA . TRP A 1 105 ? 0.372 -3.010 13.679 1.00 95.62 105 TRP A CA 1
ATOM 844 C C . TRP A 1 105 ? -0.211 -2.719 15.067 1.00 95.62 105 TRP A C 1
ATOM 846 O O . TRP A 1 105 ? -1.359 -3.089 15.339 1.00 95.62 105 TRP A O 1
ATOM 856 N N . LYS A 1 106 ? 0.526 -2.026 15.946 1.00 94.62 106 LYS A N 1
ATOM 857 C CA . LYS A 1 106 ? 0.029 -1.631 17.276 1.00 94.62 106 LYS A CA 1
ATOM 858 C C . LYS A 1 106 ? -1.119 -0.627 17.204 1.00 94.62 106 LYS A C 1
ATOM 860 O O . LYS A 1 106 ? -1.877 -0.519 18.163 1.00 94.62 106 LYS A O 1
ATOM 865 N N . LYS A 1 107 ? -1.292 0.069 16.075 1.00 94.88 107 LYS A N 1
ATOM 866 C CA . LYS A 1 107 ? -2.407 1.004 15.851 1.00 94.88 107 LYS A CA 1
ATOM 867 C C . LYS A 1 107 ? -3.712 0.311 15.470 1.00 94.88 107 LYS A C 1
ATOM 869 O O . LYS A 1 107 ? -4.771 0.923 15.575 1.00 94.88 107 LYS A O 1
ATOM 874 N N . PHE A 1 108 ? -3.657 -0.973 15.115 1.00 95.56 108 PHE A N 1
ATOM 875 C CA . PHE A 1 108 ? -4.818 -1.788 14.748 1.00 95.56 108 PHE A CA 1
ATOM 876 C C . PHE A 1 108 ? -5.084 -2.910 15.770 1.00 95.56 108 PHE A C 1
ATOM 878 O O . PHE A 1 108 ? -5.275 -4.067 15.382 1.00 95.56 108 PHE A O 1
ATOM 885 N N . PRO A 1 109 ? -5.118 -2.626 17.092 1.00 94.19 109 PRO A N 1
ATOM 886 C CA . PRO A 1 109 ? -5.244 -3.668 18.114 1.00 94.19 109 PRO A CA 1
ATOM 887 C C . PRO A 1 109 ? -6.601 -4.385 18.055 1.00 94.19 109 PRO A C 1
ATOM 889 O O . PRO A 1 109 ? -6.738 -5.493 18.563 1.00 94.19 109 PRO A O 1
ATOM 892 N N . PHE A 1 110 ? -7.589 -3.767 17.405 1.00 95.50 110 PHE A N 1
ATOM 893 C CA . PHE A 1 110 ? -8.945 -4.277 17.254 1.00 95.50 110 PHE A CA 1
ATOM 894 C C . PHE A 1 110 ? -9.116 -5.334 16.163 1.00 95.50 110 PHE A C 1
ATOM 896 O O . PHE A 1 110 ? -10.143 -6.009 16.138 1.00 95.50 110 PHE A O 1
ATOM 903 N N . ILE A 1 111 ? -8.126 -5.505 15.283 1.00 96.19 111 ILE A N 1
ATOM 904 C CA . ILE A 1 111 ? -8.101 -6.615 14.332 1.00 96.19 111 ILE A CA 1
ATOM 905 C C . ILE A 1 111 ? -7.314 -7.770 14.962 1.00 96.19 111 ILE A C 1
ATOM 907 O O . ILE A 1 111 ? -6.135 -7.579 15.286 1.00 96.19 111 ILE A O 1
ATOM 911 N N . PRO A 1 112 ? -7.916 -8.963 15.141 1.00 95.62 112 PRO A N 1
ATOM 912 C CA . PRO A 1 112 ? -7.214 -10.125 15.678 1.00 95.62 112 PRO A CA 1
ATOM 913 C C . PRO A 1 112 ? -5.962 -10.460 14.864 1.00 95.62 112 PRO A C 1
ATOM 915 O O . PRO A 1 112 ? -5.989 -10.380 13.640 1.00 95.62 112 PRO A O 1
ATOM 918 N N . GLN A 1 113 ? -4.878 -10.878 15.524 1.00 95.50 113 GLN A N 1
ATOM 919 C CA . GLN A 1 113 ? -3.598 -11.130 14.844 1.00 95.50 113 GLN A CA 1
ATOM 920 C C . GLN A 1 113 ? -3.705 -12.167 13.716 1.00 95.50 113 GLN A C 1
ATOM 922 O O . GLN A 1 113 ? -3.139 -11.959 12.657 1.00 95.50 113 GLN A O 1
ATOM 92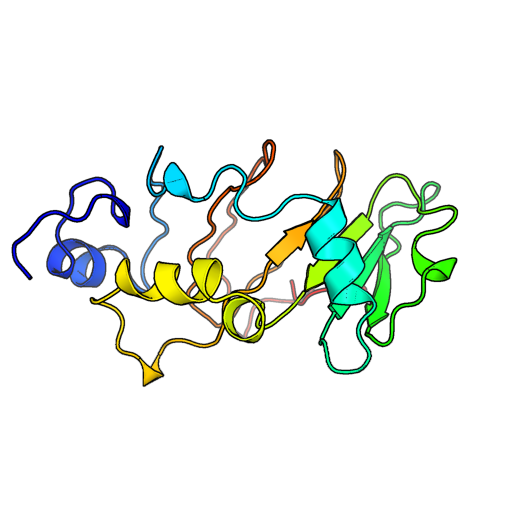7 N N . TRP A 1 114 ? -4.509 -13.219 13.890 1.00 96.38 114 TRP A N 1
ATOM 928 C CA . TRP A 1 114 ? -4.726 -14.260 12.875 1.00 96.38 114 TRP A CA 1
ATOM 929 C C . TRP A 1 114 ? -5.476 -13.782 11.617 1.00 96.38 114 TRP A C 1
ATOM 931 O O . TRP A 1 114 ? -5.555 -14.517 10.639 1.00 96.38 114 TRP A O 1
ATOM 941 N N . ARG A 1 115 ? -6.069 -12.580 11.648 1.00 96.31 115 ARG A N 1
ATOM 942 C CA . ARG A 1 115 ? -6.697 -11.931 10.484 1.00 96.31 115 ARG A CA 1
ATOM 943 C C . ARG A 1 115 ? -5.743 -11.004 9.735 1.00 96.31 115 ARG A C 1
ATOM 945 O O . ARG A 1 115 ? -6.141 -10.471 8.704 1.00 96.31 115 ARG A O 1
ATOM 952 N N . ARG A 1 116 ? -4.552 -10.756 10.279 1.00 95.25 116 ARG A N 1
ATOM 953 C CA . ARG A 1 116 ? -3.522 -9.915 9.669 1.00 95.25 116 ARG A CA 1
ATOM 954 C C . ARG A 1 116 ? -2.692 -10.788 8.739 1.00 95.25 116 ARG A C 1
ATOM 956 O O . ARG A 1 116 ? -2.382 -11.918 9.107 1.00 95.25 116 ARG A O 1
ATOM 963 N N . ASP A 1 117 ? -2.383 -10.260 7.564 1.00 96.69 117 ASP A N 1
ATOM 964 C CA . ASP A 1 117 ? -1.489 -10.910 6.606 1.00 96.69 117 ASP A CA 1
ATOM 965 C C . ASP A 1 117 ? -0.110 -10.248 6.701 1.00 96.69 117 ASP A C 1
ATOM 967 O O . ASP A 1 117 ? 0.712 -10.671 7.510 1.00 96.69 117 ASP A O 1
ATOM 971 N N . ASP A 1 118 ? 0.094 -9.134 5.997 1.00 97.19 118 ASP A N 1
ATOM 972 C CA . ASP A 1 118 ? 1.363 -8.412 5.963 1.00 97.19 118 ASP A CA 1
ATOM 973 C C . ASP A 1 118 ? 1.179 -6.895 5.737 1.00 97.19 118 ASP A C 1
ATOM 975 O O . ASP A 1 118 ? 0.059 -6.390 5.587 1.00 97.19 118 ASP A O 1
ATOM 979 N N . ILE A 1 119 ? 2.286 -6.143 5.734 1.00 97.62 119 ILE A N 1
ATOM 980 C CA . ILE A 1 119 ? 2.329 -4.758 5.247 1.00 97.62 119 ILE A CA 1
ATOM 981 C C . ILE A 1 119 ? 3.055 -4.723 3.897 1.00 97.62 119 ILE A C 1
ATOM 983 O O . ILE A 1 119 ? 4.285 -4.645 3.821 1.00 97.62 119 ILE A O 1
ATOM 987 N N . MET A 1 120 ? 2.279 -4.717 2.810 1.00 98.00 120 MET A N 1
ATOM 988 C CA . MET A 1 120 ? 2.791 -4.442 1.465 1.00 98.00 120 MET A CA 1
ATOM 989 C C . MET A 1 120 ? 3.026 -2.940 1.255 1.00 98.00 120 MET A C 1
ATOM 991 O O . MET A 1 120 ? 2.129 -2.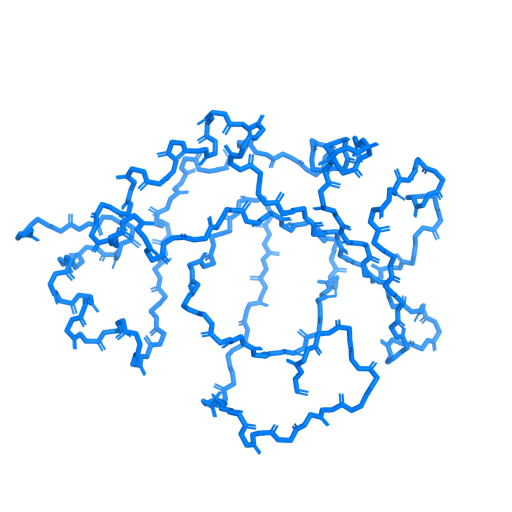116 1.454 1.00 98.00 120 MET A O 1
ATOM 995 N N . VAL A 1 121 ? 4.194 -2.579 0.719 1.00 97.75 121 VAL A N 1
ATOM 996 C CA . VAL A 1 121 ? 4.513 -1.203 0.315 1.00 97.75 121 VAL A CA 1
ATOM 997 C C . VAL A 1 121 ? 4.553 -1.088 -1.203 1.00 97.75 121 VAL A C 1
ATOM 999 O O . VAL A 1 121 ? 5.167 -1.895 -1.901 1.00 97.75 121 VAL A O 1
ATOM 1002 N N . SER A 1 122 ? 3.910 -0.044 -1.731 1.00 97.50 122 SER A N 1
ATOM 1003 C CA . SER A 1 122 ? 3.952 0.285 -3.157 1.00 97.50 122 SER A CA 1
ATOM 1004 C C . SER A 1 122 ? 4.662 1.609 -3.416 1.00 97.50 122 SER A C 1
ATOM 1006 O O . SER A 1 122 ? 4.332 2.612 -2.781 1.00 97.50 122 SER A O 1
ATOM 1008 N N . TYR A 1 123 ? 5.530 1.645 -4.426 1.00 97.50 123 TYR A N 1
ATOM 1009 C CA . TYR A 1 123 ? 6.094 2.873 -4.980 1.00 97.50 123 TYR A CA 1
ATOM 1010 C C . TYR A 1 123 ? 5.722 3.030 -6.459 1.00 97.50 123 TYR A C 1
ATOM 1012 O O . TYR A 1 123 ? 5.908 2.119 -7.266 1.00 97.50 123 TYR A O 1
ATOM 1020 N N . ALA A 1 124 ? 5.216 4.207 -6.828 1.00 97.44 124 ALA A N 1
ATOM 1021 C CA . ALA A 1 124 ? 4.857 4.542 -8.200 1.00 97.44 124 ALA A CA 1
ATOM 1022 C C . ALA A 1 124 ? 5.210 6.007 -8.530 1.00 97.44 124 ALA A C 1
ATOM 1024 O O . ALA A 1 124 ? 4.951 6.894 -7.710 1.00 97.44 124 ALA A O 1
ATOM 1025 N N . PRO A 1 125 ? 5.755 6.306 -9.726 1.00 96.19 125 PRO A N 1
ATOM 1026 C CA . PRO A 1 125 ? 5.810 7.669 -10.242 1.00 96.19 125 PRO A CA 1
ATOM 1027 C C . PRO A 1 125 ? 4.405 8.179 -10.599 1.00 96.19 125 PRO A C 1
ATOM 1029 O O . PRO A 1 125 ? 3.414 7.444 -10.583 1.00 96.19 125 PRO A O 1
ATOM 1032 N N . LYS A 1 126 ? 4.315 9.452 -10.997 1.00 95.75 126 LYS A N 1
ATOM 1033 C CA . LYS A 1 126 ? 3.058 10.065 -11.445 1.00 95.75 126 LYS A CA 1
ATOM 1034 C C . LYS A 1 126 ? 2.397 9.236 -12.555 1.00 95.75 126 LYS A C 1
ATOM 1036 O O . LYS A 1 126 ? 2.969 9.050 -13.623 1.00 95.75 126 LYS A O 1
ATOM 1041 N N . GLY A 1 127 ? 1.160 8.809 -12.306 1.00 94.12 127 GLY A N 1
ATOM 1042 C CA . GLY A 1 127 ? 0.356 8.010 -13.236 1.00 94.12 127 GLY A CA 1
ATOM 1043 C C . GLY A 1 127 ? 0.564 6.499 -13.119 1.00 94.12 127 GLY A C 1
ATOM 1044 O O . GLY A 1 127 ? -0.281 5.752 -13.604 1.00 94.12 127 GLY A O 1
ATOM 1045 N N . GLY A 1 128 ? 1.624 6.047 -12.444 1.00 95.56 128 GLY A N 1
ATOM 1046 C CA . GLY A 1 128 ? 1.845 4.637 -12.157 1.00 95.56 128 GLY A CA 1
ATOM 1047 C C . GLY A 1 128 ? 0.688 4.029 -11.363 1.00 95.56 128 GLY A C 1
ATOM 1048 O O . GLY A 1 128 ? 0.165 4.631 -10.420 1.00 95.56 128 GLY A O 1
ATOM 1049 N N . SER A 1 129 ? 0.252 2.847 -11.783 1.00 93.75 129 SER A N 1
ATOM 1050 C CA . SER A 1 129 ? -0.866 2.133 -11.181 1.00 93.75 129 SER A CA 1
ATOM 1051 C C . SER A 1 129 ? -0.708 0.631 -11.383 1.00 93.75 129 SER A C 1
ATOM 1053 O O . SER A 1 129 ? 0.063 0.181 -12.225 1.00 93.75 129 SER A O 1
ATOM 1055 N N . VAL A 1 130 ? -1.496 -0.134 -10.637 1.00 93.62 130 VAL A N 1
ATOM 1056 C CA . VAL A 1 130 ? -1.673 -1.580 -10.820 1.00 93.62 130 VAL A CA 1
ATOM 1057 C C . VAL A 1 130 ? -2.920 -1.904 -11.652 1.00 93.62 130 VAL A C 1
ATOM 1059 O O . VAL A 1 130 ? -3.310 -3.058 -11.775 1.00 93.62 130 VAL A O 1
ATOM 1062 N N . GLY A 1 131 ? -3.563 -0.871 -12.202 1.00 90.69 131 GLY A N 1
ATOM 1063 C CA . GLY A 1 131 ? -4.859 -0.989 -12.851 1.00 90.69 131 GLY A CA 1
ATOM 1064 C C . GLY A 1 131 ? -6.003 -0.985 -11.839 1.00 90.69 131 GLY A C 1
ATOM 1065 O O . GLY A 1 131 ? -5.811 -0.947 -10.620 1.00 90.69 131 GLY A O 1
ATOM 1066 N N . LYS A 1 132 ? -7.223 -0.976 -12.368 1.00 90.19 132 LYS A N 1
ATOM 1067 C CA . LYS A 1 132 ? -8.402 -1.273 -11.556 1.00 90.19 132 LYS A CA 1
ATOM 1068 C C . LYS A 1 132 ? -8.300 -2.763 -11.170 1.00 90.19 132 LYS A C 1
ATOM 1070 O O . LYS A 1 132 ? -7.839 -3.534 -12.002 1.00 90.19 132 LYS A O 1
ATOM 1075 N N . HIS A 1 133 ? -8.692 -3.138 -9.955 1.00 91.44 133 HIS A N 1
ATOM 1076 C CA . HIS A 1 133 ? -8.776 -4.526 -9.465 1.00 91.44 133 HIS A CA 1
ATOM 1077 C C . HIS A 1 133 ? -9.709 -4.585 -8.251 1.00 91.44 133 HIS A C 1
ATOM 1079 O O . HIS A 1 133 ? -10.138 -3.535 -7.760 1.00 91.44 133 HIS A O 1
ATOM 1085 N N . PHE A 1 134 ? -10.014 -5.794 -7.785 1.00 92.25 134 PHE A N 1
ATOM 1086 C CA . PHE A 1 134 ? -10.595 -6.019 -6.465 1.00 92.25 134 PHE A CA 1
ATOM 1087 C C . PHE A 1 134 ? -9.841 -7.137 -5.743 1.00 92.25 134 PHE A C 1
ATOM 1089 O O . PHE A 1 134 ? -9.218 -7.988 -6.378 1.00 92.25 134 PHE A O 1
ATOM 1096 N N . ASP A 1 135 ? -9.927 -7.134 -4.417 1.00 92.06 135 ASP A N 1
ATOM 1097 C CA . ASP A 1 135 ? -9.277 -8.116 -3.556 1.00 92.06 135 ASP A CA 1
ATOM 1098 C C . ASP A 1 135 ? -10.315 -8.864 -2.717 1.00 92.06 135 ASP A C 1
ATOM 1100 O O . ASP A 1 135 ? -11.400 -8.357 -2.433 1.00 92.06 135 ASP A O 1
ATOM 1104 N N . PHE A 1 136 ? -9.962 -10.079 -2.298 1.00 91.38 136 PHE A N 1
ATOM 1105 C CA . PHE A 1 136 ? -10.782 -10.898 -1.396 1.00 91.38 136 PHE A CA 1
ATOM 1106 C C . PHE A 1 136 ? -10.474 -10.653 0.089 1.00 91.38 136 PHE A C 1
ATOM 1108 O O . PHE A 1 136 ? -11.019 -11.340 0.953 1.00 91.38 136 PHE A O 1
ATOM 1115 N N . TYR A 1 137 ? -9.603 -9.689 0.386 1.00 93.62 137 TYR A N 1
ATOM 1116 C CA . TYR A 1 137 ? -9.184 -9.337 1.737 1.00 93.62 137 TYR A CA 1
ATOM 1117 C C . TYR A 1 137 ? -9.583 -7.898 2.059 1.00 93.62 137 TYR A C 1
ATOM 1119 O O . TYR A 1 137 ? -9.626 -7.033 1.184 1.00 93.62 137 TYR A O 1
ATOM 1127 N N . ASP A 1 138 ? -9.856 -7.640 3.335 1.00 96.88 138 ASP A N 1
ATOM 1128 C CA . ASP A 1 138 ? -9.986 -6.284 3.854 1.00 96.88 138 ASP A CA 1
ATOM 1129 C C . ASP A 1 138 ? -8.613 -5.589 3.834 1.00 96.88 138 ASP A C 1
ATOM 1131 O O . ASP A 1 138 ? -7.600 -6.203 4.165 1.00 96.88 138 ASP A O 1
ATOM 1135 N N . VAL A 1 139 ? -8.566 -4.299 3.486 1.00 97.25 139 VAL A N 1
ATOM 1136 C CA . VAL A 1 139 ? -7.307 -3.543 3.390 1.00 97.25 139 VAL A CA 1
ATOM 1137 C C . VAL A 1 139 ? -7.432 -2.148 3.995 1.00 97.25 139 VAL A C 1
ATOM 1139 O O . VAL A 1 139 ? -8.424 -1.444 3.794 1.00 97.25 139 VAL A O 1
ATOM 1142 N N . PHE A 1 140 ? -6.383 -1.719 4.700 1.00 97.50 140 PHE A N 1
ATOM 1143 C CA . PHE A 1 140 ? -6.179 -0.325 5.086 1.00 97.50 140 PHE A CA 1
ATOM 1144 C C . PHE A 1 140 ? -5.142 0.306 4.155 1.00 97.50 140 PHE A C 1
ATOM 1146 O O . PHE A 1 140 ? -3.961 -0.025 4.205 1.00 97.50 140 PHE A O 1
ATOM 1153 N N . LEU A 1 141 ? -5.576 1.230 3.295 1.00 97.12 141 LEU A N 1
ATOM 1154 C CA . LEU A 1 141 ? -4.680 1.954 2.393 1.00 97.12 141 LEU A CA 1
ATOM 1155 C C . LEU A 1 141 ? -4.169 3.228 3.069 1.00 97.12 141 LEU A C 1
ATOM 1157 O O . LEU A 1 141 ? -4.914 4.198 3.226 1.00 97.12 141 LEU A O 1
ATOM 1161 N N . VAL A 1 142 ? -2.888 3.234 3.436 1.00 96.56 142 VAL A N 1
ATOM 1162 C CA . VAL A 1 142 ? -2.234 4.363 4.110 1.00 96.56 142 VAL A CA 1
ATOM 1163 C C . VAL A 1 142 ? -1.300 5.083 3.136 1.00 96.56 142 VAL A C 1
ATOM 1165 O O . VAL A 1 142 ? -0.447 4.471 2.497 1.00 96.56 142 VAL A O 1
ATOM 1168 N N . GLN A 1 143 ? -1.465 6.400 2.993 1.00 96.31 143 GLN A N 1
ATOM 1169 C CA . GLN A 1 143 ? -0.614 7.223 2.132 1.00 96.31 143 GLN A CA 1
ATOM 1170 C C . GLN A 1 143 ? 0.620 7.701 2.912 1.00 96.31 143 GLN A C 1
ATOM 1172 O O . GLN A 1 143 ? 0.469 8.497 3.833 1.00 96.31 143 GLN A O 1
ATOM 1177 N N . GLY A 1 144 ? 1.817 7.255 2.512 1.00 94.31 144 GLY A N 1
ATOM 1178 C CA . GLY A 1 144 ? 3.092 7.686 3.107 1.00 94.31 144 GLY A CA 1
ATOM 1179 C C . GLY A 1 144 ? 3.784 8.820 2.358 1.00 94.31 144 GLY A C 1
ATOM 1180 O O . GLY A 1 144 ? 3.769 9.964 2.804 1.00 94.31 144 GLY A O 1
ATOM 1181 N N . TYR A 1 145 ? 4.377 8.520 1.201 1.00 94.50 145 TYR A N 1
ATOM 1182 C CA . TYR A 1 145 ? 5.123 9.500 0.405 1.00 94.50 145 TYR A CA 1
ATOM 1183 C C . TYR A 1 145 ? 4.289 10.054 -0.762 1.00 94.50 145 TYR A C 1
ATOM 1185 O O . TYR A 1 145 ? 3.651 9.303 -1.504 1.00 94.50 145 TYR A O 1
ATOM 1193 N N . GLY A 1 146 ? 4.317 11.374 -0.969 1.00 94.38 146 GLY A N 1
ATOM 1194 C CA . GLY A 1 146 ? 3.624 12.040 -2.077 1.00 94.38 146 GLY A CA 1
ATOM 1195 C C . GLY A 1 146 ? 2.093 11.936 -2.008 1.00 94.38 146 GLY A C 1
ATOM 1196 O O . GLY A 1 146 ? 1.504 11.881 -0.929 1.00 94.38 146 GLY A O 1
ATOM 1197 N N . HIS A 1 147 ? 1.429 11.908 -3.169 1.00 94.62 147 HIS A N 1
ATOM 1198 C CA . HIS A 1 147 ? -0.036 11.895 -3.259 1.00 94.62 147 HIS A CA 1
ATOM 1199 C C . HIS A 1 147 ? -0.553 10.872 -4.270 1.00 94.62 147 HIS A C 1
ATOM 1201 O O . HIS A 1 147 ? -0.008 10.736 -5.368 1.00 94.62 147 HIS A O 1
ATOM 1207 N N . ARG A 1 148 ? -1.675 10.223 -3.937 1.00 96.50 148 ARG A N 1
ATOM 1208 C CA . ARG A 1 148 ? -2.386 9.294 -4.820 1.00 96.50 148 ARG A CA 1
ATOM 1209 C C . ARG A 1 148 ? -3.871 9.630 -4.891 1.00 96.50 148 ARG A C 1
ATOM 1211 O O . ARG A 1 148 ? -4.503 9.932 -3.882 1.00 96.50 148 ARG A O 1
ATOM 1218 N N . ARG A 1 149 ? -4.439 9.552 -6.097 1.00 97.06 149 ARG A N 1
ATOM 1219 C CA . ARG A 1 149 ? -5.888 9.612 -6.308 1.00 97.06 149 A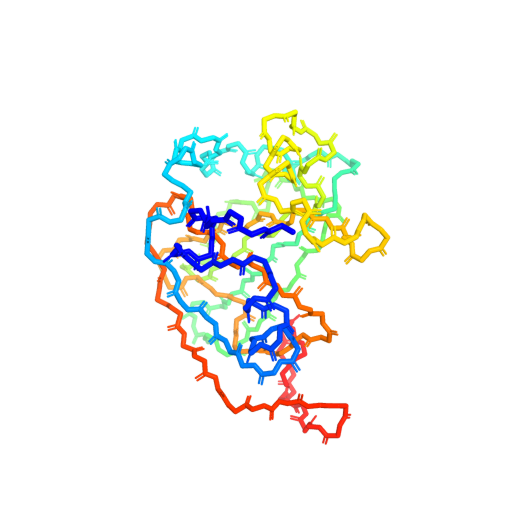RG A CA 1
ATOM 1220 C C . ARG A 1 149 ? -6.447 8.194 -6.270 1.00 97.06 149 ARG A C 1
ATOM 1222 O O . ARG A 1 149 ? -6.160 7.409 -7.168 1.00 97.06 149 ARG A O 1
ATOM 1229 N N . TRP A 1 150 ? -7.265 7.902 -5.268 1.00 96.88 150 TRP A N 1
ATOM 1230 C CA . TRP A 1 150 ? -8.023 6.656 -5.178 1.00 96.88 150 TRP A CA 1
ATOM 1231 C C . TRP A 1 150 ? -9.434 6.848 -5.735 1.00 96.88 150 TRP A C 1
ATOM 1233 O O . TRP A 1 150 ? -10.061 7.887 -5.523 1.00 96.88 150 TRP A O 1
ATOM 1243 N N . GLN A 1 151 ? -9.919 5.854 -6.475 1.00 95.69 151 GLN A N 1
ATOM 1244 C CA . GLN A 1 151 ? -11.284 5.793 -6.991 1.00 95.69 151 GLN A CA 1
ATOM 1245 C C . GLN A 1 151 ? -11.836 4.414 -6.656 1.00 95.69 151 GLN A C 1
ATOM 1247 O O . GLN A 1 151 ? -11.200 3.414 -6.980 1.00 95.69 151 GLN A O 1
ATOM 1252 N N . LEU A 1 152 ? -12.991 4.375 -5.999 1.00 94.19 152 LEU A N 1
ATOM 1253 C CA . LEU A 1 152 ? -13.658 3.134 -5.621 1.00 94.19 152 LEU A CA 1
ATOM 1254 C C . LEU A 1 152 ? -14.743 2.807 -6.650 1.00 94.19 152 LEU A C 1
ATOM 1256 O O . LEU A 1 152 ? -15.372 3.715 -7.199 1.00 94.19 152 LEU A O 1
ATOM 1260 N N . GLY A 1 153 ? -14.903 1.517 -6.935 1.00 91.19 153 GLY A N 1
ATOM 1261 C CA . GLY A 1 153 ? -15.945 0.989 -7.812 1.00 91.19 153 GLY A CA 1
ATOM 1262 C C . GLY A 1 153 ? -17.122 0.407 -7.030 1.00 91.19 153 GLY A C 1
ATOM 1263 O O . GLY A 1 153 ? -17.323 0.722 -5.857 1.00 91.19 153 GLY A O 1
ATOM 1264 N N . GLN A 1 154 ? -17.893 -0.446 -7.703 1.00 89.81 154 GLN A N 1
ATOM 1265 C CA . GLN A 1 154 ? -18.928 -1.268 -7.074 1.00 89.81 154 GLN A CA 1
ATOM 1266 C C . GLN A 1 154 ? -18.326 -2.367 -6.182 1.00 89.81 154 GLN A C 1
ATOM 1268 O O . GLN A 1 154 ? -17.123 -2.622 -6.225 1.00 89.81 154 GLN A O 1
ATOM 1273 N N . MET A 1 155 ? -19.179 -3.041 -5.409 1.00 89.69 155 MET A N 1
ATOM 1274 C CA . MET A 1 155 ? -18.809 -4.295 -4.753 1.00 89.69 155 MET A CA 1
ATOM 1275 C C . MET A 1 155 ? -18.599 -5.386 -5.808 1.00 89.69 155 MET A C 1
ATOM 1277 O O . MET A 1 155 ? -19.428 -5.533 -6.706 1.00 89.69 155 MET A O 1
ATOM 1281 N N . CYS A 1 156 ? -17.505 -6.132 -5.676 1.00 90.94 156 CYS A N 1
ATOM 1282 C CA . CYS A 1 156 ? -17.164 -7.273 -6.521 1.00 90.94 156 CYS A CA 1
ATOM 1283 C C . CYS A 1 156 ? -17.082 -8.542 -5.665 1.00 90.94 156 CYS A C 1
ATOM 1285 O O . CYS A 1 156 ? -16.833 -8.477 -4.460 1.00 90.94 156 CYS A O 1
ATOM 1287 N N . ASP A 1 157 ? -17.277 -9.692 -6.296 1.00 90.38 157 ASP A N 1
ATOM 1288 C CA . ASP A 1 157 ? -17.214 -11.013 -5.675 1.00 90.38 157 ASP A CA 1
ATOM 1289 C C . ASP A 1 157 ? -16.618 -12.057 -6.637 1.00 90.38 157 ASP A C 1
ATOM 1291 O O . ASP A 1 157 ? -16.147 -11.735 -7.727 1.00 90.38 157 ASP A O 1
ATOM 1295 N N . ALA A 1 158 ? -16.633 -13.332 -6.240 1.00 89.19 158 ALA A N 1
ATOM 1296 C CA . ALA A 1 158 ? -16.070 -14.426 -7.033 1.00 89.19 158 ALA A CA 1
ATOM 1297 C C . ALA A 1 158 ? -16.772 -14.670 -8.385 1.00 89.19 158 ALA A C 1
ATOM 1299 O O . ALA A 1 158 ? -16.223 -15.385 -9.221 1.00 89.19 158 ALA A O 1
ATOM 1300 N N . SER A 1 159 ? -17.965 -14.108 -8.597 1.00 90.44 159 SER A N 1
ATOM 1301 C CA . SER A 1 159 ? -18.711 -14.183 -9.858 1.00 90.44 159 SER A CA 1
ATOM 1302 C C . SER A 1 159 ? -18.477 -12.979 -10.774 1.00 90.44 159 SER A C 1
ATOM 1304 O O . SER A 1 159 ? -18.945 -12.977 -11.911 1.00 90.44 159 SER A O 1
ATOM 1306 N N . THR A 1 160 ? -17.752 -11.960 -10.302 1.00 89.75 160 THR A N 1
ATOM 1307 C CA . THR A 1 160 ? -17.449 -10.762 -11.091 1.00 89.75 160 THR A CA 1
ATOM 1308 C C . THR A 1 160 ? -16.517 -11.109 -12.252 1.00 89.75 160 THR A C 1
ATOM 1310 O O . THR A 1 160 ? -15.464 -11.715 -12.057 1.00 89.75 160 THR A O 1
ATOM 1313 N N . GLU A 1 161 ? -16.921 -10.738 -13.470 1.00 86.62 161 GLU A N 1
ATOM 1314 C CA . GLU A 1 161 ? -16.161 -11.031 -14.684 1.00 86.62 161 GLU A CA 1
ATOM 1315 C C . GLU A 1 161 ? -14.834 -10.286 -14.722 1.00 86.62 161 GLU A C 1
ATOM 1317 O O . GLU A 1 161 ? -14.795 -9.065 -14.552 1.00 86.62 161 GLU A O 1
ATOM 1322 N N . PHE A 1 162 ? -13.771 -11.027 -15.046 1.00 84.00 162 PHE A N 1
ATOM 1323 C CA . PHE A 1 162 ? -12.449 -10.441 -15.128 1.00 84.00 162 PHE A CA 1
ATOM 1324 C C . PHE A 1 162 ? -12.169 -9.780 -16.488 1.00 84.00 162 PHE A C 1
ATOM 1326 O O . PHE A 1 162 ? -12.442 -10.348 -17.549 1.00 84.00 162 PHE A O 1
ATOM 1333 N N . VAL A 1 163 ? -11.526 -8.613 -16.481 1.00 83.44 163 VAL A N 1
ATOM 1334 C CA . VAL A 1 163 ? -10.966 -7.983 -17.678 1.00 83.44 163 VAL A CA 1
ATOM 1335 C C . VAL A 1 163 ? -9.699 -8.743 -18.080 1.00 83.44 163 VAL A C 1
ATOM 1337 O O . VAL A 1 163 ? -8.738 -8.814 -17.306 1.00 83.44 163 VAL A O 1
ATOM 1340 N N . PRO A 1 164 ? -9.637 -9.285 -19.308 1.00 80.69 164 PRO A N 1
ATOM 1341 C CA . PRO A 1 164 ? -8.487 -10.060 -19.741 1.00 80.69 164 PRO A CA 1
ATOM 1342 C C . PRO A 1 164 ? -7.219 -9.198 -19.799 1.00 80.69 164 PRO A C 1
ATOM 1344 O O . PRO A 1 164 ? -7.262 -8.004 -20.104 1.00 80.69 164 PRO A O 1
ATOM 1347 N N . ASN A 1 165 ? -6.071 -9.841 -19.574 1.00 78.75 165 ASN A N 1
ATOM 1348 C CA . ASN A 1 165 ? -4.733 -9.250 -19.697 1.00 78.75 165 ASN A CA 1
ATOM 1349 C C . ASN A 1 165 ? -4.429 -8.094 -18.718 1.00 78.75 165 ASN A C 1
ATOM 1351 O O . ASN A 1 165 ? -3.577 -7.253 -19.007 1.00 78.75 165 ASN A O 1
ATOM 1355 N N . GLN A 1 166 ? -5.098 -8.043 -17.563 1.00 80.88 166 GLN A N 1
ATOM 1356 C CA . GLN A 1 166 ? -4.731 -7.147 -16.460 1.00 80.88 166 GLN A CA 1
ATOM 1357 C C . GLN A 1 166 ? -3.668 -7.794 -15.550 1.00 80.88 166 GLN A C 1
ATOM 1359 O O . GLN A 1 166 ? -3.624 -9.020 -15.422 1.00 80.88 166 GLN A O 1
ATOM 1364 N N . PRO A 1 167 ? -2.791 -6.997 -14.909 1.00 73.31 167 PRO A N 1
ATOM 1365 C CA . PRO A 1 167 ? -1.712 -7.511 -14.059 1.00 73.31 167 PRO A CA 1
ATOM 1366 C C . PRO A 1 167 ? -2.230 -8.026 -12.708 1.00 73.31 167 PRO A C 1
ATOM 1368 O O . PRO A 1 167 ? -1.550 -8.800 -12.036 1.00 73.31 167 PRO A O 1
ATOM 1371 N N . LEU A 1 168 ? -3.419 -7.570 -12.312 1.00 75.12 168 LEU A N 1
ATOM 1372 C CA . LEU A 1 168 ? -4.178 -7.998 -11.147 1.00 75.12 168 LEU A CA 1
ATOM 1373 C C . LEU A 1 168 ? -5.578 -8.410 -11.602 1.00 75.12 168 LEU A C 1
ATOM 1375 O O . LEU A 1 168 ? -6.047 -7.970 -12.651 1.00 75.12 168 LEU A O 1
ATOM 1379 N N . LYS A 1 169 ? -6.230 -9.259 -10.806 1.00 65.94 169 LYS A N 1
ATOM 1380 C CA . LYS A 1 169 ? -7.598 -9.704 -11.066 1.00 65.94 169 LYS A CA 1
ATOM 1381 C C . LYS A 1 169 ? -8.549 -8.514 -10.887 1.00 65.94 169 LYS A C 1
ATOM 1383 O O . LYS A 1 169 ? -8.775 -8.062 -9.768 1.00 65.94 169 LYS A O 1
ATOM 1388 N N . LEU A 1 170 ? -9.067 -7.994 -11.991 1.00 59.12 170 LEU A N 1
ATOM 1389 C CA . LEU A 1 170 ? -10.288 -7.193 -12.029 1.00 59.12 170 LEU A CA 1
ATOM 1390 C C . LEU A 1 170 ? -11.288 -7.924 -12.855 1.00 59.12 170 LEU A C 1
ATOM 1392 O O . LEU A 1 170 ? -10.804 -8.377 -13.912 1.00 59.12 170 LEU A O 1
#

Organism: Acinetobacter baumannii (NCBI:txid470)

Secondary structure (DSSP, 8-state):
--SB-GGGTS-BHHHHHHHTTTTS----TTS-GGGTTTS-HHHHHHHTTSTTS-EEEEEEETTEEEEEEEEESSP-GGGGTT--SEEEEEES-GGGT-HHHHHGGGG-TTS-GGG-----EEE--TT----S---SS-------SS-----------TTSPPPTT-SS--

Nearest PDB structures (foldseek):
  4csw-assembly1_A  TM=9.017E-01  e=6.105E-10  Rhodothermus marinus DSM 4252
  4cug-assembly1_B  TM=9.072E-01  e=4.942E-09  Rhodothermus marinus DSM 4252
  7dyw-assembly1_A  TM=4.514E-01  e=3.915E-01  Homo sapiens
  6lja-assembly1_A  TM=3.790E-01  e=2.975E+00  Bacteroides intestinalis DSM 17393
  2vpa-assembly1_A  TM=2.840E-01  e=1.792E+00  Deinococcus radiodurans

InterPro domains:
  IPR003347 JmjC domain [PF08007] (103-169)

Foldseek 3Di:
DCFFALLQQGHDLVCCVVPPVVPHDGDHPPSCVPLAPVDDPVNLVVQQCDQPWWKKKWAADPVGRLAIDIDIDPDDPVNVPPGDQAMKMKTWQVLVVDVVQVCVVVSPPSDDPVLDDHDMDMDTDVNHDQDDADDPHDDDDDDHDDDDDDDDDDDDDPPDDFDPNRNYGD

Solvent-accessible surface area (backbone atoms only — not comparable to full-atom values): 10706 Å² total; per-residue (Å²): 106,90,57,58,33,57,66,62,58,58,42,27,53,61,56,42,57,73,67,28,60,100,71,48,93,80,90,53,79,81,38,61,71,80,46,52,78,74,60,50,77,62,56,59,53,55,53,31,47,37,82,88,37,56,23,36,44,35,36,24,42,82,94,42,68,82,46,59,46,80,45,60,48,75,41,52,80,71,71,70,53,88,61,56,71,33,26,26,39,39,31,51,48,43,36,80,79,31,70,76,58,41,53,55,56,69,77,47,71,82,55,59,72,91,77,57,87,73,46,67,49,75,48,57,55,85,82,26,57,73,70,76,61,68,74,99,62,93,81,86,89,78,84,47,72,87,85,81,90,84,81,85,80,80,92,78,59,97,82,56,78,63,57,84,75,53,88,40,67,44

Mean predicted aligned error: 3.89 Å